Protein AF-A0A3C2AG64-F1 (afdb_monomer_lite)

Sequence (174 aa):
MLFYKDKLNKDINKEIFFILKETKSQTDVPQQKIANLKKLEKKLFGNNIYSNLYLGHLYYRSGKYEDAVNEYKRVMESKSSPLMKQNAVMGLGYSYESLGKYKDAISVFLKILNDKDISNKEDIYVSLGRLYEESGDYKSALEKYQFVIEKFPNIRNIEEIKEKAKSLKSFTTL

Radius of gyration: 19.02 Å; chains: 1; bounding box: 56×30×47 Å

Secondary structure (DSSP, 8-state):
-HHHHHHHHHHHHHHHHHHHHHTTSTT--HHHHHHHHHHHHHHTTS--HHHHHHHHHHHHHTT-HHHHHHHHHHHHTSS--HHHHHHHHHHHHHHHHHTT-HHHHHHHHHHHHT-TT---HHHHHHHHHHHHHHTT-HHHHHHHHHHHHHH-TT-TTHHHHHHHHHHHHHHH--

Structure (mmCIF, N/CA/C/O backbone):
data_AF-A0A3C2AG64-F1
#
_entry.id   AF-A0A3C2AG64-F1
#
loop_
_atom_site.group_PDB
_atom_site.id
_atom_site.type_symbol
_atom_site.label_atom_id
_atom_site.label_alt_id
_atom_site.label_comp_id
_atom_site.label_asym_id
_atom_site.label_entity_id
_atom_site.label_seq_id
_atom_site.pdbx_PDB_ins_code
_atom_site.Cartn_x
_atom_site.Cartn_y
_atom_site.Cartn_z
_atom_site.occupancy
_atom_site.B_iso_or_equiv
_atom_site.auth_seq_id
_atom_site.auth_comp_id
_atom_site.auth_asym_id
_atom_site.auth_atom_id
_atom_site.pdbx_PDB_model_num
ATOM 1 N N . MET A 1 1 ? 31.899 -9.149 -22.107 1.00 51.19 1 MET A N 1
ATOM 2 C CA . MET A 1 1 ? 30.419 -9.021 -22.140 1.00 51.19 1 MET A CA 1
ATOM 3 C C . MET A 1 1 ? 29.835 -8.300 -20.917 1.00 51.19 1 MET A C 1
ATOM 5 O O . MET A 1 1 ? 28.973 -7.456 -21.114 1.00 51.19 1 MET A O 1
ATOM 9 N N . LEU A 1 2 ? 30.305 -8.561 -19.685 1.00 46.94 2 LEU A N 1
ATOM 10 C CA . LEU A 1 2 ? 29.814 -7.908 -18.449 1.00 46.94 2 LEU A CA 1
ATOM 11 C C . LEU A 1 2 ? 29.966 -6.370 -18.433 1.00 46.94 2 LEU A C 1
ATOM 13 O O . LEU A 1 2 ? 28.983 -5.669 -18.227 1.00 46.94 2 LEU A O 1
ATOM 17 N N . PHE A 1 3 ? 31.137 -5.839 -18.802 1.00 42.88 3 PHE A N 1
ATOM 18 C CA . PHE A 1 3 ? 31.392 -4.387 -18.866 1.00 42.88 3 PHE A CA 1
ATOM 19 C C . PHE A 1 3 ? 30.424 -3.597 -19.765 1.00 42.88 3 PHE A C 1
ATOM 21 O O . PHE A 1 3 ? 30.110 -2.441 -19.487 1.00 42.88 3 PHE A O 1
ATOM 28 N N . TYR A 1 4 ? 29.944 -4.215 -20.847 1.00 44.66 4 TYR A N 1
ATOM 29 C CA . TYR A 1 4 ? 29.019 -3.567 -21.777 1.00 44.66 4 TYR A CA 1
ATOM 30 C C . TYR A 1 4 ? 27.611 -3.454 -21.176 1.00 44.66 4 TYR A C 1
ATOM 32 O O . TYR A 1 4 ? 26.956 -2.434 -21.363 1.00 44.66 4 TYR A O 1
ATOM 40 N N . LYS A 1 5 ? 27.173 -4.461 -20.403 1.00 53.78 5 LYS A N 1
ATOM 41 C CA . LYS A 1 5 ? 25.884 -4.447 -19.693 1.00 53.78 5 LYS A CA 1
ATOM 42 C C . LYS A 1 5 ? 25.852 -3.401 -18.580 1.00 53.78 5 LYS A C 1
ATOM 44 O O . LYS A 1 5 ? 24.853 -2.705 -18.454 1.00 53.78 5 LYS A O 1
ATOM 49 N N . ASP A 1 6 ? 26.937 -3.233 -17.828 1.00 57.66 6 ASP A N 1
ATOM 50 C CA . ASP A 1 6 ? 26.969 -2.280 -16.710 1.00 57.66 6 ASP A CA 1
ATOM 51 C C . ASP A 1 6 ? 26.982 -0.819 -17.173 1.00 57.66 6 ASP A C 1
ATOM 53 O O . ASP A 1 6 ? 26.262 0.020 -16.623 1.00 57.66 6 ASP A O 1
ATOM 57 N N . LYS A 1 7 ? 27.742 -0.506 -18.231 1.00 59.34 7 LYS A N 1
ATOM 58 C CA . LYS A 1 7 ? 27.732 0.831 -18.842 1.00 59.34 7 LYS A CA 1
ATOM 59 C C . LYS A 1 7 ? 26.368 1.146 -19.462 1.00 59.34 7 LYS A C 1
ATOM 61 O O . LYS A 1 7 ? 25.818 2.215 -19.206 1.00 59.34 7 LYS A O 1
ATOM 66 N N . LEU A 1 8 ? 25.802 0.183 -20.193 1.00 60.50 8 LEU A N 1
ATOM 67 C CA . LEU A 1 8 ? 24.469 0.282 -20.779 1.00 60.50 8 LEU A CA 1
ATOM 68 C C . LEU A 1 8 ? 23.408 0.525 -19.689 1.00 60.50 8 LEU A C 1
ATOM 70 O O . LEU A 1 8 ? 22.651 1.483 -19.790 1.00 60.50 8 LEU A O 1
ATOM 74 N N . ASN A 1 9 ? 23.425 -0.238 -18.591 1.00 62.69 9 ASN A N 1
ATOM 75 C CA . ASN A 1 9 ? 22.523 -0.046 -17.448 1.00 62.69 9 ASN A CA 1
ATOM 76 C C . ASN A 1 9 ? 22.655 1.343 -16.800 1.00 62.69 9 ASN A C 1
ATOM 78 O O . ASN A 1 9 ? 21.651 1.934 -16.402 1.00 62.69 9 ASN A O 1
ATOM 82 N N . LYS A 1 10 ? 23.872 1.891 -16.697 1.00 66.00 10 LYS A N 1
ATOM 83 C CA . LYS A 1 10 ? 24.105 3.224 -16.119 1.00 66.00 10 LYS A CA 1
ATOM 84 C C . LYS A 1 10 ? 23.544 4.343 -16.995 1.00 66.00 10 LYS A C 1
ATOM 86 O O . LYS A 1 10 ? 22.939 5.272 -16.463 1.00 66.00 10 LYS A O 1
ATOM 91 N N . ASP A 1 11 ? 23.728 4.260 -18.308 1.00 67.06 11 ASP A N 1
ATOM 92 C CA . ASP A 1 11 ? 23.204 5.262 -19.241 1.00 67.06 11 ASP A CA 1
ATOM 93 C C . ASP A 1 11 ? 21.674 5.158 -19.384 1.00 67.06 11 ASP A C 1
ATOM 95 O O . ASP A 1 11 ? 20.992 6.178 -19.431 1.00 67.06 11 ASP A O 1
ATOM 99 N N . ILE A 1 12 ? 21.111 3.951 -19.278 1.00 66.12 12 ILE A N 1
ATOM 100 C CA . ILE A 1 12 ? 19.657 3.724 -19.220 1.00 66.12 12 ILE A CA 1
ATOM 101 C C . ILE A 1 12 ? 19.044 4.307 -17.956 1.00 66.12 12 ILE A C 1
ATOM 103 O O . ILE A 1 12 ? 18.011 4.962 -18.021 1.00 66.12 12 ILE A O 1
ATOM 107 N N . ASN A 1 13 ? 19.663 4.093 -16.793 1.00 67.75 13 ASN A N 1
ATOM 108 C CA . ASN A 1 13 ? 19.148 4.665 -15.552 1.00 67.75 13 ASN A CA 1
ATOM 109 C C . ASN A 1 13 ? 19.142 6.199 -15.612 1.00 67.75 13 ASN A C 1
ATOM 111 O O . ASN A 1 13 ? 18.248 6.814 -15.038 1.00 67.75 13 ASN A O 1
ATOM 115 N N . LYS A 1 14 ? 20.080 6.819 -16.345 1.00 73.25 14 LYS A N 1
ATOM 116 C CA . LYS A 1 14 ? 20.055 8.264 -16.620 1.00 73.25 14 LYS A CA 1
ATOM 117 C C . LYS A 1 14 ? 18.933 8.659 -17.578 1.00 73.25 14 LYS A C 1
ATOM 119 O O . LYS A 1 14 ? 18.301 9.676 -17.336 1.00 73.25 14 LYS A O 1
ATOM 124 N N . GLU A 1 15 ? 18.682 7.888 -18.634 1.00 71.50 15 GLU A N 1
ATOM 125 C CA . GLU A 1 15 ? 17.611 8.161 -19.604 1.00 71.50 15 GLU A CA 1
ATOM 126 C C . GLU A 1 15 ? 16.222 7.986 -18.972 1.00 71.50 15 GLU A C 1
ATOM 128 O O . GLU A 1 15 ? 15.370 8.860 -19.098 1.00 71.50 15 GLU A O 1
ATOM 133 N N . ILE A 1 16 ? 16.029 6.927 -18.179 1.00 71.69 16 ILE A N 1
ATOM 134 C CA . ILE A 1 16 ? 14.852 6.758 -17.323 1.00 71.69 16 ILE A CA 1
ATOM 135 C C . ILE A 1 16 ? 14.753 7.950 -16.380 1.00 71.69 16 ILE A C 1
ATOM 137 O O . ILE A 1 16 ? 13.729 8.613 -16.370 1.00 71.69 16 ILE A O 1
ATOM 141 N N . PHE A 1 17 ? 15.810 8.286 -15.636 1.00 71.50 17 PHE A N 1
ATOM 142 C CA . PHE A 1 17 ? 15.787 9.430 -14.725 1.00 71.50 17 PHE A CA 1
ATOM 143 C C . PHE A 1 17 ? 15.446 10.750 -15.429 1.00 71.50 17 PHE A C 1
ATOM 145 O O . PHE A 1 17 ? 14.721 11.566 -14.865 1.00 71.50 17 PHE A O 1
ATOM 152 N N . PHE A 1 18 ? 15.925 10.955 -16.655 1.00 73.50 18 PHE A N 1
ATOM 153 C CA . PHE A 1 18 ? 15.599 12.118 -17.471 1.00 73.50 18 PHE A CA 1
ATOM 154 C C . PHE A 1 18 ? 14.108 12.151 -17.811 1.00 73.50 18 PHE A C 1
ATOM 156 O O . PHE A 1 18 ? 13.450 13.134 -17.474 1.00 73.50 18 PHE A O 1
ATOM 163 N N . ILE A 1 19 ? 13.559 11.045 -18.330 1.00 68.31 19 ILE A N 1
ATOM 164 C CA . ILE A 1 19 ? 12.118 10.893 -18.576 1.00 68.31 19 ILE A CA 1
ATOM 165 C C . ILE A 1 19 ? 11.353 11.180 -17.276 1.00 68.31 19 ILE A C 1
ATOM 167 O O . ILE A 1 19 ? 10.521 12.078 -17.235 1.00 68.31 19 ILE A O 1
ATOM 171 N N . LEU A 1 20 ? 11.699 10.518 -16.167 1.00 68.38 20 LEU A N 1
ATOM 172 C CA . LEU A 1 20 ? 11.078 10.721 -14.852 1.00 68.38 20 LEU A CA 1
ATOM 173 C C . LEU A 1 20 ? 11.127 12.185 -14.383 1.00 68.38 20 LEU A C 1
ATOM 175 O O . LEU A 1 20 ? 10.170 12.663 -13.771 1.00 68.38 20 LEU A O 1
ATOM 179 N N . LYS A 1 21 ? 12.215 12.910 -14.652 1.00 68.50 21 LYS A N 1
ATOM 180 C CA . LYS A 1 21 ? 12.394 14.303 -14.227 1.00 68.50 21 LYS A CA 1
ATOM 181 C C . LYS A 1 21 ? 11.575 15.276 -15.074 1.00 68.50 21 LYS A C 1
ATOM 183 O O . LYS A 1 21 ? 10.931 16.150 -14.495 1.00 68.50 21 LYS A O 1
ATOM 188 N N . GLU A 1 22 ? 11.553 15.113 -16.396 1.00 60.81 22 GLU A N 1
ATOM 189 C CA . GLU A 1 22 ? 10.702 15.912 -17.295 1.00 60.81 22 GLU A CA 1
ATOM 190 C C . GLU A 1 22 ? 9.216 15.767 -16.927 1.00 60.81 22 GLU A C 1
ATOM 192 O O . GLU A 1 22 ? 8.445 16.726 -16.949 1.00 60.81 22 GLU A O 1
ATOM 197 N N . THR A 1 23 ? 8.826 14.584 -16.446 1.00 50.75 23 THR A N 1
ATOM 198 C CA . THR A 1 23 ? 7.421 14.255 -16.186 1.00 50.75 23 THR A CA 1
ATOM 199 C C . THR A 1 23 ? 6.776 14.894 -14.950 1.00 50.75 23 THR A C 1
ATOM 201 O O . THR A 1 23 ? 5.560 14.745 -14.791 1.00 50.75 23 THR A O 1
ATOM 204 N N . LYS A 1 24 ? 7.534 15.588 -14.083 1.00 51.34 24 LYS A N 1
ATOM 205 C CA . LYS A 1 24 ? 6.969 16.388 -12.973 1.00 51.34 24 LYS A CA 1
ATOM 206 C C . LYS A 1 24 ? 6.281 17.673 -13.460 1.00 51.34 24 LYS A C 1
ATOM 208 O O . LYS A 1 24 ? 5.605 18.322 -12.665 1.00 51.34 24 LYS A O 1
ATOM 213 N N . SER A 1 25 ? 6.413 18.019 -14.744 1.00 52.19 25 SER A N 1
ATOM 214 C CA . SER A 1 25 ? 5.596 19.046 -15.391 1.00 52.19 25 SER A CA 1
ATOM 215 C C . SER A 1 25 ? 4.131 18.594 -15.501 1.00 52.19 25 SER A C 1
ATOM 217 O O . SER A 1 25 ? 3.837 17.504 -16.001 1.00 52.19 25 SER A O 1
ATOM 219 N N . GLN A 1 26 ? 3.199 19.438 -15.048 1.00 49.50 26 GLN A N 1
ATOM 220 C CA . GLN A 1 26 ? 1.746 19.199 -15.059 1.00 49.50 26 GLN A CA 1
ATOM 221 C C . GLN A 1 26 ? 1.126 19.089 -16.466 1.00 49.50 26 GLN A C 1
ATOM 223 O O . GLN A 1 26 ? -0.019 18.661 -16.581 1.00 49.50 26 GLN A O 1
ATOM 228 N N . THR A 1 27 ? 1.854 19.434 -17.530 1.00 53.81 27 THR A N 1
ATOM 229 C CA . THR A 1 27 ? 1.314 19.559 -18.898 1.00 53.81 27 THR A CA 1
ATOM 230 C C . THR A 1 27 ? 1.397 18.289 -19.746 1.00 53.81 27 THR A C 1
ATOM 232 O O . THR A 1 27 ? 1.034 18.302 -20.918 1.00 53.81 27 THR A O 1
ATOM 235 N N . ASP A 1 28 ? 1.890 17.191 -19.184 1.00 57.62 28 ASP A N 1
ATOM 236 C CA . ASP A 1 28 ? 2.536 16.168 -19.994 1.00 57.62 28 ASP A CA 1
ATOM 237 C C . ASP A 1 28 ? 1.760 14.830 -19.956 1.00 57.62 28 ASP A C 1
ATOM 239 O O . ASP A 1 28 ? 1.575 14.215 -18.894 1.00 57.62 28 ASP A O 1
ATOM 243 N N . VAL A 1 29 ? 1.255 14.434 -21.133 1.00 70.50 29 VAL A N 1
ATOM 244 C CA . VAL A 1 29 ? 0.181 13.453 -21.382 1.00 70.50 29 VAL A CA 1
ATOM 245 C C . VAL A 1 29 ? 0.611 12.037 -20.949 1.00 70.50 29 VAL A C 1
ATOM 247 O O . VAL A 1 29 ? 1.547 11.483 -21.536 1.00 70.50 29 VAL A O 1
ATOM 250 N N . PRO A 1 30 ? -0.047 11.402 -19.951 1.00 74.44 30 PRO A N 1
ATOM 251 C CA . PRO A 1 30 ? 0.344 10.086 -19.423 1.00 74.44 30 PRO A CA 1
ATOM 252 C C . PRO A 1 30 ? 0.568 9.011 -20.497 1.00 74.44 30 PRO A C 1
ATOM 254 O O . PRO A 1 30 ? 1.487 8.202 -20.386 1.00 74.44 30 PRO A O 1
ATOM 257 N N . GLN A 1 31 ? -0.220 9.034 -21.573 1.00 77.19 31 GLN A N 1
ATOM 258 C CA . GLN A 1 31 ? -0.131 8.080 -22.677 1.00 77.19 31 GLN A CA 1
ATOM 259 C C . GLN A 1 31 ? 1.191 8.187 -23.456 1.00 77.19 31 GLN A C 1
ATOM 261 O O . GLN A 1 31 ? 1.783 7.160 -23.793 1.00 77.19 31 GLN A O 1
ATOM 266 N N . GLN A 1 32 ? 1.684 9.403 -23.711 1.00 78.25 32 GLN A N 1
ATOM 267 C CA . GLN A 1 32 ? 2.945 9.613 -24.429 1.00 78.25 32 GLN A CA 1
ATOM 268 C C . GLN A 1 32 ? 4.138 9.138 -23.590 1.00 78.25 32 GLN A C 1
ATOM 270 O O . GLN A 1 32 ? 5.042 8.473 -24.099 1.00 78.25 32 GLN A O 1
ATOM 275 N N . LYS A 1 33 ? 4.087 9.385 -22.277 1.00 77.06 33 LYS A N 1
ATOM 276 C CA . LYS A 1 33 ? 5.095 8.917 -21.314 1.00 77.06 33 LYS A CA 1
ATOM 277 C C . LYS A 1 33 ? 5.171 7.392 -21.266 1.00 77.06 33 LYS A C 1
ATOM 279 O O . LYS A 1 33 ? 6.2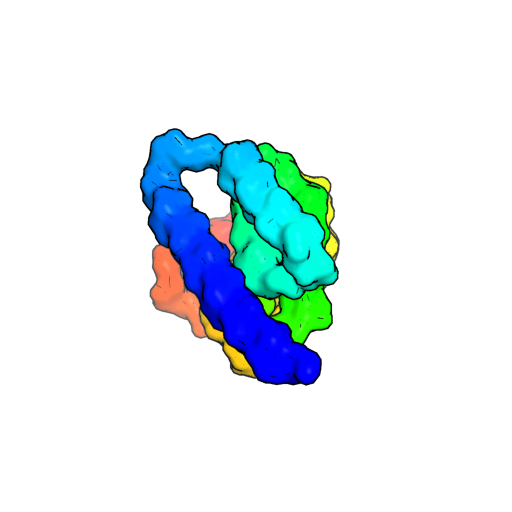59 6.825 -21.366 1.00 77.06 33 LYS A O 1
ATOM 284 N N . ILE A 1 34 ? 4.016 6.729 -21.183 1.00 82.12 34 ILE A N 1
ATOM 285 C CA . ILE A 1 34 ? 3.922 5.263 -21.232 1.00 82.12 34 ILE A CA 1
ATOM 286 C C . ILE A 1 34 ? 4.532 4.726 -22.537 1.00 82.12 34 ILE A C 1
ATOM 288 O O . ILE A 1 3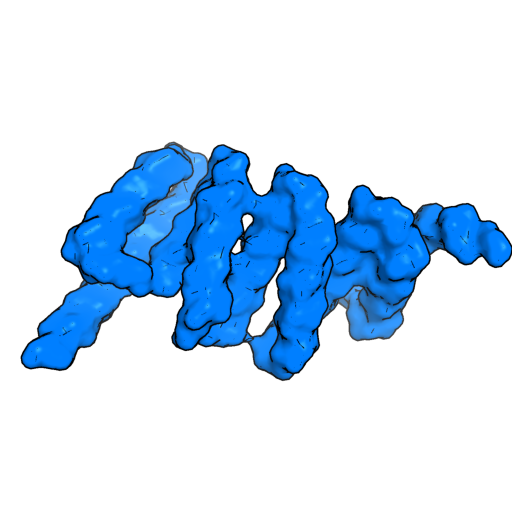4 ? 5.302 3.766 -22.507 1.00 82.12 34 ILE A O 1
ATOM 292 N N . ALA A 1 35 ? 4.220 5.345 -23.682 1.00 83.56 35 ALA A N 1
ATOM 293 C CA . ALA A 1 35 ? 4.726 4.908 -24.984 1.00 83.56 35 ALA A CA 1
ATOM 294 C C . ALA A 1 35 ? 6.259 5.008 -25.084 1.00 83.56 35 ALA A C 1
ATOM 296 O O . ALA A 1 35 ? 6.906 4.066 -25.552 1.00 83.56 35 ALA A O 1
ATOM 297 N N . ASN A 1 36 ? 6.844 6.108 -24.601 1.00 80.62 36 ASN A N 1
ATOM 298 C CA . ASN A 1 36 ? 8.293 6.313 -24.603 1.00 80.62 36 ASN A CA 1
ATOM 299 C C . ASN A 1 36 ? 9.018 5.270 -23.741 1.00 80.62 36 ASN A C 1
ATOM 301 O O . ASN A 1 36 ? 9.987 4.662 -24.199 1.00 80.62 36 ASN A O 1
ATOM 305 N N . LEU A 1 37 ? 8.510 5.000 -22.536 1.00 78.38 37 LEU A N 1
ATOM 306 C CA . LEU A 1 37 ? 9.087 3.999 -21.634 1.00 78.38 37 LEU A CA 1
ATOM 307 C C . LEU A 1 37 ? 8.981 2.580 -22.195 1.00 78.38 37 LEU A C 1
ATOM 309 O O . LEU A 1 37 ? 9.979 1.864 -22.225 1.00 78.38 37 LEU A O 1
ATOM 313 N N . LYS A 1 38 ? 7.825 2.197 -22.750 1.00 82.19 38 LYS A N 1
ATOM 314 C CA . LYS A 1 38 ? 7.658 0.891 -23.412 1.00 82.19 38 LYS A CA 1
ATOM 315 C C . LYS A 1 38 ? 8.604 0.712 -24.601 1.00 82.19 38 LYS A C 1
ATOM 317 O O . LYS A 1 38 ? 9.164 -0.368 -24.801 1.00 82.19 38 LYS A O 1
ATOM 322 N N . LYS A 1 39 ? 8.801 1.764 -25.407 1.00 81.50 39 LYS A N 1
ATOM 323 C CA . LYS A 1 39 ? 9.749 1.744 -26.533 1.00 81.50 39 LYS A CA 1
ATOM 324 C C . LYS A 1 39 ? 11.182 1.541 -26.039 1.00 81.50 39 LYS A C 1
ATOM 326 O O . LYS A 1 39 ? 11.921 0.761 -26.644 1.00 81.50 39 LYS A O 1
ATOM 331 N N . LEU A 1 40 ? 11.551 2.210 -24.947 1.00 75.50 40 LEU A N 1
ATOM 332 C CA . LEU A 1 40 ? 12.853 2.052 -24.312 1.00 75.50 40 LEU A CA 1
ATOM 333 C C . LEU A 1 40 ? 13.032 0.618 -23.793 1.00 75.50 40 LEU A C 1
ATOM 335 O O . LEU A 1 40 ? 13.986 -0.041 -24.181 1.00 75.50 40 LEU A O 1
ATOM 339 N N . GLU A 1 41 ? 12.086 0.067 -23.033 1.00 76.00 41 GLU A N 1
ATOM 340 C CA . GLU A 1 41 ? 12.167 -1.311 -22.517 1.00 76.00 41 GLU A CA 1
ATOM 341 C C . GLU A 1 41 ? 12.303 -2.372 -23.615 1.00 76.00 41 GLU A C 1
ATOM 343 O O . GLU A 1 41 ? 13.111 -3.297 -23.488 1.00 76.00 41 GLU A O 1
ATOM 348 N N . LYS A 1 42 ? 11.567 -2.217 -24.725 1.00 76.12 42 LYS A N 1
ATOM 349 C CA . LYS A 1 42 ? 11.657 -3.117 -25.885 1.00 76.12 42 LYS A CA 1
ATOM 350 C C . LYS A 1 42 ? 13.052 -3.104 -26.516 1.00 76.12 42 LYS A C 1
ATOM 352 O O . LYS A 1 42 ? 13.548 -4.156 -26.910 1.00 76.12 42 LYS A O 1
ATOM 357 N N . LYS A 1 43 ? 13.698 -1.935 -26.596 1.00 70.06 43 LYS A N 1
ATOM 358 C CA . LYS A 1 43 ? 15.079 -1.793 -27.097 1.00 70.06 43 LYS A CA 1
ATOM 359 C C . LYS A 1 43 ? 16.100 -2.495 -26.190 1.00 70.06 43 LYS A C 1
ATOM 361 O O . LYS A 1 43 ? 17.192 -2.823 -26.641 1.00 70.06 43 LYS A O 1
ATOM 366 N N . LEU A 1 44 ? 15.750 -2.718 -24.926 1.00 62.12 44 LEU A N 1
ATOM 367 C CA . LEU A 1 44 ? 16.669 -3.136 -23.869 1.00 62.12 44 LEU A CA 1
ATOM 368 C C . LEU A 1 44 ? 16.560 -4.612 -23.473 1.00 62.12 44 LEU A C 1
ATOM 370 O O . LEU A 1 44 ? 17.229 -5.028 -22.534 1.00 62.12 44 LEU A O 1
ATOM 374 N N . PHE A 1 45 ? 15.749 -5.407 -24.175 1.00 58.34 45 PHE A N 1
ATOM 375 C CA . PHE A 1 45 ? 15.465 -6.803 -23.814 1.00 58.34 45 PHE A CA 1
ATOM 376 C C . PHE A 1 45 ? 14.862 -6.975 -22.399 1.00 58.34 45 PHE A C 1
ATOM 378 O O . PHE A 1 45 ? 14.992 -8.037 -21.796 1.00 58.34 45 PHE A O 1
ATOM 385 N N . GLY A 1 46 ? 14.127 -5.960 -21.921 1.00 62.97 46 GLY A N 1
ATOM 386 C CA . GLY A 1 46 ? 13.123 -6.085 -20.858 1.00 62.97 46 GLY A CA 1
ATOM 387 C C . GLY A 1 46 ? 13.576 -5.906 -19.398 1.00 62.97 46 GLY A C 1
ATOM 388 O O . GLY A 1 46 ? 14.674 -6.281 -19.000 1.00 62.97 46 GLY A O 1
ATOM 389 N N . ASN A 1 47 ? 12.629 -5.385 -18.602 1.00 63.91 47 ASN A N 1
ATOM 390 C CA . ASN A 1 47 ? 12.579 -5.265 -17.136 1.00 63.91 47 ASN A CA 1
ATOM 391 C C . ASN A 1 47 ? 13.646 -4.374 -16.467 1.00 63.91 47 ASN A C 1
ATOM 393 O O . ASN A 1 47 ? 14.581 -4.863 -15.831 1.00 63.91 47 ASN A O 1
ATOM 397 N N . ASN A 1 48 ? 13.431 -3.053 -16.486 1.00 80.69 48 ASN A N 1
ATOM 398 C CA . ASN A 1 48 ? 14.095 -2.140 -15.551 1.00 80.69 48 ASN A CA 1
ATOM 399 C C . ASN A 1 48 ? 13.156 -1.835 -14.371 1.00 80.69 48 ASN A C 1
ATOM 401 O O . ASN A 1 48 ? 12.056 -1.330 -14.561 1.00 80.69 48 ASN A O 1
ATOM 405 N N . ILE A 1 49 ? 13.601 -2.103 -13.142 1.00 83.62 49 ILE A N 1
ATOM 406 C CA . ILE A 1 49 ? 12.776 -1.977 -11.926 1.00 83.62 49 ILE A CA 1
ATOM 407 C C . ILE A 1 49 ? 12.270 -0.537 -11.718 1.00 83.62 49 ILE A C 1
ATOM 409 O O . ILE A 1 49 ? 11.134 -0.342 -11.287 1.00 83.62 49 ILE A O 1
ATOM 413 N N . TYR A 1 50 ? 13.079 0.476 -12.047 1.00 83.06 50 TYR A N 1
ATOM 414 C CA . TYR A 1 50 ? 12.670 1.881 -11.950 1.00 83.06 50 TYR A CA 1
ATOM 415 C C . TYR A 1 50 ? 11.599 2.229 -12.985 1.00 83.06 50 TYR A C 1
ATOM 417 O O . TYR A 1 50 ? 10.652 2.947 -12.664 1.00 83.06 50 TYR A O 1
ATOM 425 N N . SER A 1 51 ? 11.728 1.686 -14.201 1.00 84.38 51 SER A N 1
ATOM 426 C CA . SER A 1 51 ? 10.718 1.831 -15.252 1.00 84.38 51 SER A CA 1
ATOM 427 C C . SER A 1 51 ? 9.405 1.171 -14.840 1.00 84.38 51 SER A C 1
ATOM 429 O O . SER A 1 51 ? 8.379 1.840 -14.856 1.00 84.38 51 SER A O 1
ATOM 431 N N . ASN A 1 52 ? 9.445 -0.073 -14.348 1.00 89.81 52 ASN A N 1
ATOM 432 C CA . ASN A 1 52 ? 8.258 -0.792 -13.874 1.00 89.81 52 ASN A CA 1
ATOM 433 C C . ASN A 1 52 ? 7.516 0.003 -12.786 1.00 89.81 52 ASN A C 1
ATOM 435 O O . ASN A 1 52 ? 6.320 0.253 -12.901 1.00 89.81 52 ASN A O 1
ATOM 439 N N . LEU A 1 53 ? 8.220 0.469 -11.744 1.00 89.12 53 LEU A N 1
ATOM 440 C CA . LEU A 1 53 ? 7.585 1.236 -10.664 1.00 89.12 53 LEU A CA 1
ATOM 441 C C . LEU A 1 53 ? 6.880 2.489 -11.201 1.00 89.12 53 LEU A C 1
ATOM 443 O O . LEU A 1 53 ? 5.772 2.824 -10.784 1.00 89.12 53 LEU A O 1
ATOM 447 N N . TYR A 1 54 ? 7.513 3.181 -12.142 1.00 88.00 54 TYR A N 1
ATOM 448 C CA . TYR A 1 54 ? 6.958 4.401 -12.699 1.00 88.00 54 TYR A CA 1
ATOM 449 C C . TYR A 1 54 ? 5.836 4.164 -13.717 1.00 88.00 54 TYR A C 1
ATOM 451 O O . TYR A 1 54 ? 4.835 4.880 -13.691 1.00 88.00 54 TYR A O 1
ATOM 459 N N . LEU A 1 55 ? 5.952 3.144 -14.569 1.00 89.56 55 LEU A N 1
ATOM 460 C CA . LEU A 1 55 ? 4.864 2.687 -15.429 1.00 89.56 55 LEU A CA 1
ATOM 461 C C . LEU A 1 55 ? 3.646 2.303 -14.589 1.00 89.56 55 LEU A C 1
ATOM 463 O O . LEU A 1 55 ? 2.544 2.728 -14.920 1.00 89.56 55 LEU A O 1
ATOM 467 N N . GLY A 1 56 ? 3.847 1.613 -13.462 1.00 92.50 56 GLY A N 1
ATOM 468 C CA . GLY A 1 56 ? 2.797 1.334 -12.483 1.00 92.50 56 GLY A CA 1
ATOM 469 C C . GLY A 1 56 ? 2.061 2.602 -12.040 1.00 92.50 56 GLY A C 1
ATOM 470 O O . GLY A 1 56 ? 0.833 2.672 -12.134 1.00 92.50 56 GLY A O 1
ATOM 471 N N . HIS A 1 57 ? 2.797 3.648 -11.646 1.00 89.81 57 HIS A N 1
ATOM 472 C CA . HIS A 1 57 ? 2.195 4.934 -11.269 1.00 89.81 57 HIS A CA 1
ATOM 473 C C . HIS A 1 57 ? 1.442 5.594 -12.433 1.00 89.81 57 HIS A C 1
ATOM 475 O O . HIS A 1 57 ? 0.354 6.137 -12.235 1.00 89.81 57 HIS A O 1
ATOM 481 N N . LEU A 1 58 ? 1.994 5.562 -13.650 1.00 88.75 58 LEU A N 1
ATOM 482 C CA . LEU A 1 58 ? 1.348 6.152 -14.824 1.00 88.75 58 LEU A CA 1
ATOM 483 C C . LEU A 1 58 ? 0.071 5.416 -15.221 1.00 88.75 58 LEU A C 1
ATOM 485 O O . LEU A 1 58 ? -0.930 6.067 -15.529 1.00 88.75 58 LEU A O 1
ATOM 489 N N . TYR A 1 59 ? 0.086 4.086 -15.199 1.00 92.19 59 TYR A N 1
ATOM 490 C CA . TYR A 1 59 ? -1.094 3.276 -15.465 1.00 92.19 59 TYR A CA 1
ATOM 491 C C . TYR A 1 59 ? -2.180 3.524 -14.430 1.00 92.19 59 TYR A C 1
ATOM 493 O O . TYR A 1 59 ? -3.313 3.803 -14.816 1.00 92.19 59 TYR A O 1
ATOM 501 N N . TYR A 1 60 ? -1.819 3.545 -13.144 1.00 92.44 60 TYR A N 1
ATOM 502 C CA . TYR A 1 60 ? -2.747 3.863 -12.062 1.00 92.44 60 TYR A CA 1
ATOM 503 C C . TYR A 1 60 ? -3.407 5.233 -12.270 1.00 92.44 60 TYR A C 1
ATOM 505 O O . TYR A 1 60 ? -4.630 5.346 -12.280 1.00 92.44 60 TYR A O 1
ATOM 513 N N . ARG A 1 61 ? -2.609 6.277 -12.541 1.00 89.25 61 ARG A N 1
ATOM 514 C CA . ARG A 1 61 ? -3.126 7.630 -12.823 1.00 89.25 61 ARG A CA 1
ATOM 515 C C . ARG A 1 61 ? -3.970 7.716 -14.095 1.00 89.25 61 ARG A C 1
ATOM 517 O O . ARG A 1 61 ? -4.746 8.654 -14.234 1.00 89.25 61 ARG A O 1
ATOM 524 N N . SER A 1 62 ? -3.798 6.775 -15.018 1.00 88.50 62 SER A N 1
ATOM 525 C CA . SER A 1 62 ? -4.567 6.687 -16.262 1.00 88.50 62 SER A CA 1
ATOM 526 C C . SER A 1 62 ? -5.804 5.790 -16.136 1.00 88.50 62 SER A C 1
ATOM 528 O O . SER A 1 62 ? -6.425 5.495 -17.154 1.00 88.50 62 SER A O 1
ATOM 530 N N . GLY A 1 63 ? -6.128 5.302 -14.931 1.00 90.56 63 GLY A N 1
ATOM 531 C CA . GLY A 1 63 ? -7.245 4.382 -14.687 1.00 90.56 63 GLY A CA 1
ATOM 532 C C . GLY A 1 63 ? -7.024 2.957 -15.210 1.00 90.56 63 GLY A C 1
ATOM 533 O O . GLY A 1 63 ? -7.945 2.150 -15.211 1.00 90.56 63 GLY A O 1
ATOM 534 N N . LYS A 1 64 ? -5.813 2.627 -15.673 1.00 95.50 64 LYS A N 1
ATOM 535 C CA . LYS A 1 64 ? -5.455 1.303 -16.202 1.00 95.50 64 LYS A CA 1
ATOM 536 C C . LYS A 1 64 ? -4.930 0.421 -15.076 1.00 95.50 64 LYS A C 1
ATOM 538 O O . LYS A 1 64 ? -3.736 0.135 -14.995 1.00 95.50 64 LYS A O 1
ATOM 543 N N . TYR A 1 65 ? -5.804 0.058 -14.149 1.00 97.00 65 TYR A N 1
ATOM 544 C CA . TYR A 1 65 ? -5.385 -0.555 -12.892 1.00 97.00 65 TYR A CA 1
ATOM 545 C C . TYR A 1 65 ? -4.794 -1.961 -13.069 1.00 97.00 65 TYR A C 1
ATOM 547 O O . TYR A 1 65 ? -3.846 -2.301 -12.368 1.00 97.00 65 TYR A O 1
ATOM 555 N N . GLU A 1 66 ? -5.257 -2.763 -14.031 1.00 98.12 66 GLU A N 1
ATOM 556 C CA . GLU A 1 66 ? -4.667 -4.076 -14.329 1.00 98.12 66 GLU A CA 1
ATOM 557 C C . GLU A 1 66 ? -3.232 -3.963 -14.848 1.00 98.12 66 GLU A C 1
ATOM 559 O O . GLU A 1 66 ? -2.354 -4.717 -14.420 1.00 98.12 66 GLU A O 1
ATOM 564 N N . ASP A 1 67 ? -2.975 -2.999 -15.736 1.00 95.69 67 ASP A N 1
ATOM 565 C CA . ASP A 1 67 ? -1.622 -2.712 -16.210 1.00 95.69 67 ASP A CA 1
ATOM 566 C C . ASP A 1 67 ? -0.740 -2.264 -15.034 1.00 95.69 67 ASP A C 1
ATOM 568 O O . ASP A 1 67 ? 0.378 -2.752 -14.874 1.00 95.69 67 ASP A O 1
ATOM 572 N N . ALA A 1 68 ? -1.268 -1.409 -14.150 1.00 97.00 68 ALA A N 1
ATOM 573 C CA . ALA A 1 68 ? -0.556 -0.964 -12.956 1.00 97.00 68 ALA A CA 1
ATOM 574 C C . ALA A 1 68 ? -0.184 -2.134 -12.029 1.00 97.00 68 ALA A C 1
ATOM 576 O O . ALA A 1 68 ? 0.968 -2.248 -11.606 1.00 97.00 68 ALA A O 1
ATOM 577 N N . VAL A 1 69 ? -1.132 -3.042 -11.764 1.00 98.12 69 VAL A N 1
ATOM 578 C CA . VAL A 1 69 ? -0.917 -4.268 -10.977 1.00 98.12 69 VAL A CA 1
ATOM 579 C C . VAL A 1 69 ? 0.247 -5.081 -11.539 1.00 98.12 69 VAL A C 1
ATOM 581 O O . VAL A 1 69 ? 1.115 -5.514 -10.777 1.00 98.12 69 VAL A O 1
ATOM 584 N N . ASN A 1 70 ? 0.283 -5.285 -12.858 1.00 96.00 70 ASN A N 1
ATOM 585 C CA . ASN A 1 70 ? 1.334 -6.071 -13.500 1.00 96.00 70 ASN A CA 1
ATOM 586 C C . ASN A 1 70 ? 2.718 -5.450 -13.285 1.00 96.00 70 ASN A C 1
ATOM 588 O O . ASN A 1 70 ? 3.661 -6.162 -12.936 1.00 96.00 70 ASN A O 1
ATOM 592 N N . GLU A 1 71 ? 2.842 -4.132 -13.433 1.00 94.56 71 GLU A N 1
ATOM 593 C CA . GLU A 1 71 ? 4.126 -3.454 -13.258 1.00 94.56 71 GLU A CA 1
ATOM 594 C C . GLU A 1 71 ? 4.596 -3.434 -11.799 1.00 94.56 71 GLU A C 1
ATOM 596 O O . GLU A 1 71 ? 5.764 -3.717 -11.516 1.00 94.56 71 GLU A O 1
ATOM 601 N N . TYR A 1 72 ? 3.697 -3.197 -10.838 1.00 96.44 72 TYR A N 1
ATOM 602 C CA . TYR A 1 72 ? 4.065 -3.258 -9.422 1.00 96.44 72 TYR A CA 1
ATOM 603 C C . TYR A 1 72 ? 4.459 -4.672 -8.978 1.00 96.44 72 TYR A C 1
ATOM 605 O O . TYR A 1 72 ? 5.410 -4.822 -8.206 1.00 96.44 72 TYR A O 1
ATOM 613 N N . LYS A 1 73 ? 3.804 -5.724 -9.493 1.00 95.19 73 LYS A N 1
ATOM 614 C CA . LYS A 1 73 ? 4.207 -7.117 -9.224 1.00 95.19 73 LYS A CA 1
ATOM 615 C C . LYS A 1 73 ? 5.636 -7.399 -9.676 1.00 95.19 73 LYS A C 1
ATOM 617 O O . LYS A 1 73 ? 6.405 -7.962 -8.901 1.00 95.19 73 LYS A O 1
ATOM 622 N N . ARG A 1 74 ? 6.037 -6.916 -10.859 1.00 93.19 74 ARG A N 1
ATOM 623 C CA . ARG A 1 74 ? 7.428 -7.041 -11.334 1.00 93.19 74 ARG A CA 1
ATOM 624 C C . ARG A 1 74 ? 8.422 -6.396 -10.367 1.00 93.19 74 ARG A C 1
ATOM 626 O O . ARG A 1 74 ? 9.506 -6.934 -10.157 1.00 93.19 74 ARG A O 1
ATOM 633 N N . VAL A 1 75 ? 8.075 -5.257 -9.758 1.00 92.38 75 VAL A N 1
ATOM 634 C CA . VAL A 1 75 ? 8.924 -4.619 -8.733 1.00 92.38 75 VAL A CA 1
ATOM 635 C C . VAL A 1 75 ? 9.013 -5.489 -7.477 1.00 92.38 75 VAL A C 1
ATOM 637 O O . VAL A 1 75 ? 10.111 -5.659 -6.940 1.00 92.38 75 VAL A O 1
ATOM 640 N N . MET A 1 76 ? 7.894 -6.074 -7.044 1.00 90.38 76 MET A N 1
ATOM 641 C CA . MET A 1 76 ? 7.814 -6.934 -5.857 1.00 90.38 76 MET A CA 1
ATOM 642 C C . MET A 1 76 ? 8.554 -8.267 -5.998 1.00 90.38 76 MET A C 1
ATOM 644 O O . MET A 1 76 ? 9.103 -8.766 -5.017 1.00 90.38 76 MET A O 1
ATOM 648 N N . GLU A 1 77 ? 8.601 -8.824 -7.205 1.00 90.00 77 GLU A N 1
ATOM 649 C CA . GLU A 1 77 ? 9.308 -10.072 -7.528 1.00 90.00 77 GLU A CA 1
ATOM 650 C C . GLU A 1 77 ? 10.814 -9.860 -7.767 1.00 90.00 77 GLU A C 1
ATOM 652 O O . GLU A 1 77 ? 11.585 -10.816 -7.854 1.00 90.00 77 GLU A O 1
ATOM 657 N N . SER A 1 78 ? 11.259 -8.604 -7.851 1.00 87.31 78 SER A N 1
ATOM 658 C CA . SER A 1 78 ? 12.655 -8.248 -8.108 1.00 87.31 78 SER A CA 1
ATOM 659 C C . SER A 1 78 ? 13.494 -8.071 -6.832 1.00 87.31 78 SER A C 1
ATOM 661 O O . SER A 1 78 ? 12.988 -7.887 -5.721 1.00 87.31 78 SER A O 1
ATOM 663 N N . LYS A 1 79 ? 14.825 -8.053 -6.997 1.00 85.25 79 LYS A N 1
ATOM 664 C CA . LYS A 1 79 ? 15.787 -7.664 -5.948 1.00 85.25 79 LYS A CA 1
ATOM 665 C C . LYS A 1 79 ? 15.860 -6.134 -5.805 1.00 85.25 79 LYS A C 1
ATOM 667 O O . LYS A 1 79 ? 16.917 -5.537 -5.983 1.00 85.25 79 LYS A O 1
ATOM 672 N N . SER A 1 80 ? 14.717 -5.503 -5.550 1.00 84.88 80 SER A N 1
ATOM 673 C CA . SER A 1 80 ? 14.5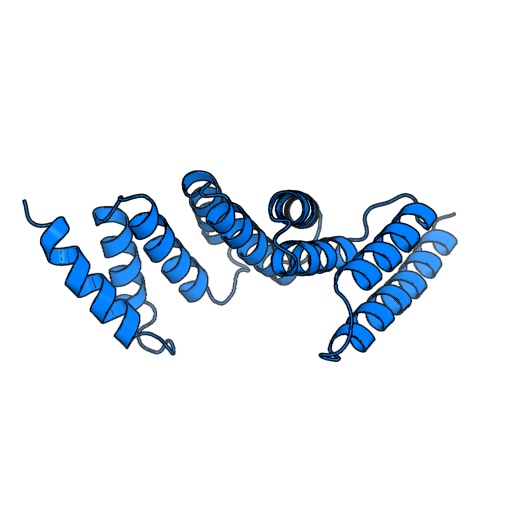74 -4.060 -5.333 1.00 84.88 80 SER A CA 1
ATOM 674 C C . SER A 1 80 ? 14.791 -3.676 -3.863 1.00 84.88 80 SER A C 1
ATOM 676 O O . SER A 1 80 ? 14.725 -4.527 -2.971 1.00 84.88 80 SER A O 1
ATOM 678 N N . SER A 1 81 ? 15.074 -2.394 -3.607 1.00 88.06 81 SER A N 1
ATOM 679 C CA . SER A 1 81 ? 15.253 -1.883 -2.243 1.00 88.06 81 SER A CA 1
ATOM 680 C C . SER A 1 81 ? 13.939 -1.927 -1.446 1.00 88.06 81 SER A C 1
ATOM 682 O O . SER A 1 81 ? 12.866 -1.849 -2.053 1.00 88.06 81 SER A O 1
ATOM 684 N N . PRO A 1 82 ? 13.992 -1.986 -0.100 1.00 87.12 82 PRO A N 1
ATOM 685 C CA . PRO A 1 82 ? 12.792 -1.952 0.742 1.00 87.12 82 PRO A CA 1
ATOM 686 C C . PRO A 1 82 ? 11.867 -0.773 0.418 1.00 87.12 82 PRO A C 1
ATOM 688 O O . PRO A 1 82 ? 10.669 -0.960 0.234 1.00 87.12 82 PRO A O 1
ATOM 691 N N . LEU A 1 83 ? 12.433 0.419 0.199 1.00 86.81 83 LEU A N 1
ATOM 692 C CA . LEU A 1 83 ? 11.673 1.609 -0.189 1.00 86.81 83 LEU A CA 1
ATOM 693 C C . LEU A 1 83 ? 10.948 1.445 -1.538 1.00 86.81 83 LEU A C 1
ATOM 695 O O . LEU A 1 83 ? 9.808 1.882 -1.693 1.00 86.81 83 LEU A O 1
ATOM 699 N N . MET A 1 84 ? 11.583 0.823 -2.538 1.00 88.56 84 MET A N 1
ATOM 700 C CA . MET A 1 84 ? 10.922 0.563 -3.825 1.00 88.56 84 MET A CA 1
ATOM 701 C C . MET A 1 84 ? 9.807 -0.472 -3.685 1.00 88.56 84 MET A C 1
ATOM 703 O O . MET A 1 84 ? 8.743 -0.286 -4.271 1.00 88.56 84 MET A O 1
ATOM 707 N N . LYS A 1 85 ? 10.026 -1.527 -2.892 1.00 89.94 85 LYS A N 1
ATOM 708 C CA . LYS A 1 85 ? 8.993 -2.527 -2.592 1.00 89.94 85 LYS A CA 1
ATOM 709 C C . LYS A 1 85 ? 7.815 -1.905 -1.862 1.00 89.94 85 LYS A C 1
ATOM 711 O O . LYS A 1 85 ? 6.679 -2.166 -2.230 1.00 89.94 85 LYS A O 1
ATOM 716 N N . GLN A 1 86 ? 8.070 -1.036 -0.891 1.00 91.31 86 GLN A N 1
ATOM 717 C CA . GLN A 1 86 ? 7.022 -0.322 -0.175 1.00 91.31 86 GLN A CA 1
ATOM 718 C C . GLN A 1 86 ? 6.180 0.542 -1.120 1.00 91.31 86 GLN A C 1
ATOM 720 O O . GLN A 1 86 ? 4.958 0.419 -1.122 1.00 91.31 86 GLN 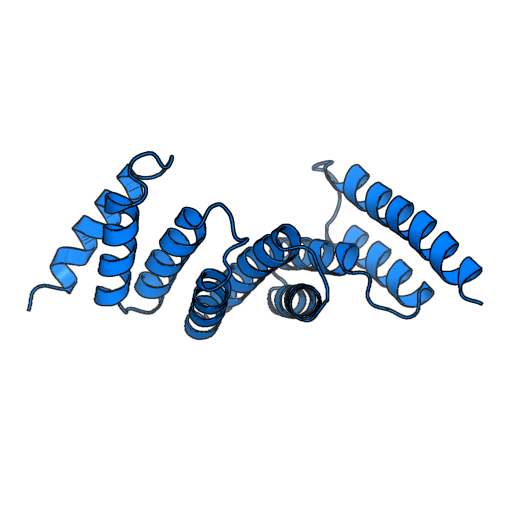A O 1
ATOM 725 N N . ASN A 1 87 ? 6.814 1.348 -1.978 1.00 91.81 87 ASN A N 1
ATOM 726 C CA . ASN A 1 87 ? 6.094 2.140 -2.982 1.00 91.81 87 ASN A CA 1
ATOM 727 C C . ASN A 1 87 ? 5.275 1.253 -3.932 1.00 91.81 87 ASN A C 1
ATOM 729 O O . ASN A 1 87 ? 4.114 1.550 -4.210 1.00 91.81 87 ASN A O 1
ATOM 733 N N . ALA A 1 88 ? 5.855 0.141 -4.393 1.00 94.31 88 ALA A N 1
ATOM 734 C CA . ALA A 1 88 ? 5.150 -0.813 -5.239 1.00 94.31 88 ALA A CA 1
ATOM 735 C C . ALA A 1 88 ? 3.968 -1.472 -4.517 1.00 94.31 88 ALA A C 1
ATOM 737 O O . ALA A 1 88 ? 2.928 -1.658 -5.134 1.00 94.31 88 ALA A O 1
ATOM 738 N N . VAL A 1 89 ? 4.085 -1.785 -3.223 1.00 95.12 89 VAL A N 1
ATOM 739 C CA . VAL A 1 89 ? 2.977 -2.319 -2.416 1.00 95.12 89 VAL A CA 1
ATOM 740 C C . VAL A 1 89 ? 1.850 -1.313 -2.274 1.00 95.12 89 VAL A C 1
ATOM 742 O O . VAL A 1 89 ? 0.703 -1.696 -2.484 1.00 95.12 89 VAL A O 1
ATOM 745 N N . MET A 1 90 ? 2.151 -0.047 -1.978 1.00 95.25 90 MET A N 1
ATOM 746 C CA . MET A 1 90 ? 1.123 0.997 -1.907 1.00 95.25 90 MET A CA 1
ATOM 747 C C . MET A 1 90 ? 0.379 1.114 -3.240 1.00 95.25 90 MET A C 1
ATOM 749 O O . MET A 1 90 ? -0.847 1.037 -3.279 1.00 95.25 90 MET A O 1
ATOM 753 N N . GLY A 1 91 ? 1.123 1.207 -4.345 1.00 96.31 91 GLY A N 1
ATOM 754 C CA . GLY A 1 91 ? 0.544 1.258 -5.684 1.00 96.31 91 GLY A CA 1
ATOM 755 C C . GLY A 1 91 ? -0.266 0.009 -6.040 1.00 96.31 91 GLY A C 1
ATOM 756 O O . GLY A 1 91 ? -1.362 0.123 -6.589 1.00 96.31 91 GLY A O 1
ATOM 757 N N . LEU A 1 92 ? 0.231 -1.181 -5.699 1.00 97.50 92 LEU A N 1
ATOM 758 C CA . LEU A 1 92 ? -0.441 -2.456 -5.948 1.00 97.50 92 LEU A CA 1
ATOM 759 C C . LEU A 1 92 ? -1.737 -2.579 -5.140 1.00 97.50 92 LEU A C 1
ATOM 761 O O . LEU A 1 92 ? -2.763 -2.953 -5.702 1.00 97.50 92 LEU A O 1
ATOM 765 N N . GLY A 1 93 ? -1.703 -2.229 -3.853 1.00 97.19 93 GLY A N 1
ATOM 766 C CA . GLY A 1 93 ? -2.869 -2.227 -2.973 1.00 97.19 93 GLY A CA 1
ATOM 767 C C . GLY A 1 93 ? -3.961 -1.283 -3.471 1.00 97.19 93 GLY A C 1
ATOM 768 O O . GLY A 1 93 ? -5.099 -1.712 -3.635 1.00 97.19 93 GLY A O 1
ATOM 769 N N . TYR A 1 94 ? -3.611 -0.041 -3.818 1.00 97.06 94 TYR A N 1
ATOM 770 C CA . TYR A 1 94 ? -4.567 0.925 -4.377 1.00 97.06 94 TYR A CA 1
ATOM 771 C C . TYR A 1 94 ? -5.091 0.528 -5.758 1.00 97.06 94 TYR A C 1
ATOM 773 O O . TYR A 1 94 ? -6.252 0.775 -6.080 1.00 97.06 94 TYR A O 1
ATOM 781 N N . SER A 1 95 ? -4.262 -0.116 -6.584 1.00 98.31 95 SER A N 1
ATOM 782 C CA . SER A 1 95 ? -4.715 -0.626 -7.882 1.00 98.31 95 SER A CA 1
ATOM 783 C C . SER A 1 95 ? -5.716 -1.766 -7.704 1.00 98.31 95 SER A C 1
ATOM 785 O O . SER A 1 95 ? -6.734 -1.791 -8.386 1.00 98.31 95 SER A O 1
ATOM 787 N N . TYR A 1 96 ? -5.478 -2.685 -6.764 1.00 98.44 96 TYR A N 1
ATOM 788 C CA . TYR A 1 96 ? -6.449 -3.730 -6.439 1.00 98.44 96 TYR A CA 1
ATOM 789 C C . TYR A 1 96 ? -7.738 -3.173 -5.849 1.00 98.44 96 TYR A C 1
ATOM 791 O O . TYR A 1 96 ? -8.816 -3.615 -6.232 1.00 98.44 96 TYR A O 1
ATOM 799 N N . GLU A 1 97 ? -7.642 -2.187 -4.968 1.00 97.25 97 GLU A N 1
ATOM 800 C CA . GLU A 1 97 ? -8.806 -1.494 -4.428 1.00 97.25 97 GLU A CA 1
ATOM 801 C C . GLU A 1 97 ? -9.646 -0.835 -5.524 1.00 97.25 97 GLU A C 1
ATOM 803 O O . GLU A 1 97 ? -10.856 -1.029 -5.566 1.00 97.25 97 GLU A O 1
ATOM 808 N N . SER A 1 98 ? -9.002 -0.134 -6.460 1.00 97.06 98 SER A N 1
ATOM 809 C CA . SER A 1 98 ? -9.682 0.509 -7.595 1.00 97.06 98 SER A CA 1
ATOM 810 C C . SER A 1 98 ? -10.369 -0.505 -8.521 1.00 97.06 98 SER A C 1
ATOM 812 O O . SER A 1 98 ? -11.282 -0.155 -9.262 1.00 97.06 98 SER A O 1
ATOM 814 N N . LEU A 1 99 ? -9.946 -1.771 -8.468 1.00 97.69 99 LEU A N 1
ATOM 815 C CA . LEU A 1 99 ? -10.562 -2.903 -9.163 1.00 97.69 99 LEU A CA 1
ATOM 816 C C . LEU A 1 99 ? -11.634 -3.625 -8.327 1.00 97.69 99 LEU A C 1
ATOM 818 O O . LEU A 1 99 ? -12.132 -4.664 -8.757 1.00 97.69 99 LEU A O 1
ATOM 822 N N . GLY A 1 100 ? -11.942 -3.151 -7.115 1.00 96.44 100 GLY A N 1
ATOM 823 C CA . GLY A 1 100 ? -12.838 -3.826 -6.166 1.00 96.44 100 GLY A CA 1
ATOM 824 C C . GLY A 1 100 ? -12.262 -5.123 -5.581 1.00 96.44 100 GLY A C 1
ATOM 825 O O . GLY A 1 100 ? -12.966 -5.900 -4.935 1.00 96.44 100 GLY A O 1
ATOM 826 N N . LYS A 1 101 ? -10.969 -5.397 -5.789 1.00 98.00 101 LYS A N 1
ATOM 827 C CA . LYS A 1 101 ? -10.278 -6.606 -5.317 1.00 98.00 101 LYS A CA 1
ATOM 828 C C . LYS A 1 101 ? -9.750 -6.412 -3.896 1.00 98.00 101 LYS A C 1
ATOM 830 O O . LYS A 1 101 ? -8.553 -6.530 -3.634 1.00 98.00 101 LYS A O 1
ATOM 835 N N . TYR A 1 102 ? -10.649 -6.125 -2.955 1.00 97.25 102 TYR A N 1
ATOM 836 C CA . TYR A 1 102 ? -10.284 -5.765 -1.579 1.00 97.25 102 TYR A CA 1
ATOM 837 C C . TYR A 1 102 ? -9.463 -6.847 -0.865 1.00 97.25 102 TYR A C 1
ATOM 839 O O . TYR A 1 102 ? -8.479 -6.533 -0.200 1.00 97.25 102 TYR A O 1
ATOM 847 N N . LYS A 1 103 ? -9.796 -8.133 -1.056 1.00 96.50 103 LYS A N 1
ATOM 848 C CA . LYS A 1 103 ? -9.045 -9.255 -0.459 1.00 96.50 103 LYS A CA 1
ATOM 849 C C . LYS A 1 103 ? -7.590 -9.307 -0.937 1.00 96.50 103 LYS A C 1
ATOM 851 O O . LYS A 1 103 ? -6.691 -9.538 -0.129 1.00 96.50 103 LYS A O 1
ATOM 856 N N . ASP A 1 104 ? -7.356 -9.048 -2.223 1.00 97.44 104 ASP A N 1
ATOM 857 C CA . ASP A 1 104 ? -6.007 -9.014 -2.793 1.00 97.44 104 ASP A CA 1
ATOM 858 C C . ASP A 1 104 ? -5.219 -7.815 -2.249 1.00 97.44 104 ASP A C 1
ATOM 860 O O . ASP A 1 104 ? -4.064 -7.965 -1.847 1.00 97.44 104 ASP A O 1
ATOM 864 N N . ALA A 1 105 ? -5.857 -6.641 -2.162 1.00 97.88 105 ALA A N 1
ATOM 865 C CA . ALA A 1 105 ? -5.256 -5.444 -1.575 1.00 97.88 105 ALA A CA 1
ATOM 866 C C . ALA A 1 105 ? -4.844 -5.672 -0.108 1.00 97.88 105 ALA A C 1
ATOM 868 O O . ALA A 1 105 ? -3.702 -5.401 0.270 1.00 97.88 105 ALA A O 1
ATOM 869 N N . ILE A 1 106 ? -5.742 -6.251 0.699 1.00 98.00 106 ILE A N 1
ATOM 870 C CA . ILE A 1 106 ? -5.486 -6.608 2.102 1.00 98.00 106 ILE A CA 1
ATOM 871 C C . ILE A 1 106 ? -4.308 -7.582 2.206 1.00 98.00 106 ILE A C 1
ATOM 873 O O . ILE A 1 106 ? -3.396 -7.361 3.004 1.00 98.00 106 ILE A O 1
ATOM 877 N N . SER A 1 107 ? -4.287 -8.640 1.387 1.00 96.25 107 SER A N 1
ATOM 878 C CA . SER A 1 107 ? -3.212 -9.639 1.411 1.00 96.25 107 SER A CA 1
ATOM 879 C C . SER A 1 107 ? -1.839 -9.019 1.133 1.00 96.25 107 SER A C 1
ATOM 881 O O . SER A 1 107 ? -0.871 -9.313 1.842 1.00 96.25 107 SER A O 1
ATOM 883 N N . VAL A 1 108 ? -1.752 -8.119 0.149 1.00 95.25 108 VAL A N 1
ATOM 884 C CA . VAL A 1 108 ? -0.502 -7.424 -0.187 1.00 95.25 108 VAL A CA 1
ATOM 885 C C . VAL A 1 108 ? -0.017 -6.556 0.979 1.00 95.25 108 VAL A C 1
ATOM 887 O O . VAL A 1 108 ? 1.164 -6.621 1.333 1.00 95.25 108 VAL A O 1
ATOM 890 N N . PHE A 1 109 ? -0.910 -5.794 1.615 1.00 96.12 109 PHE A N 1
ATOM 891 C CA . PHE A 1 109 ? -0.556 -4.950 2.758 1.00 96.12 109 PHE A CA 1
ATOM 892 C C . PHE A 1 109 ? -0.167 -5.750 4.006 1.00 96.12 109 PHE A C 1
ATOM 894 O O . PHE A 1 109 ? 0.796 -5.403 4.686 1.00 96.12 109 PHE A O 1
ATOM 901 N N . LEU A 1 110 ? -0.838 -6.864 4.299 1.00 94.88 110 LEU A N 1
ATOM 902 C CA . LEU A 1 110 ? -0.444 -7.723 5.420 1.00 94.88 110 LEU A CA 1
ATOM 903 C C . LEU A 1 110 ? 0.929 -8.364 5.195 1.00 94.88 110 LEU A C 1
ATOM 905 O O . LEU A 1 110 ? 1.730 -8.458 6.124 1.00 94.88 110 LEU A O 1
ATOM 909 N N . LYS A 1 111 ? 1.232 -8.772 3.957 1.00 91.69 111 LYS A N 1
ATOM 910 C CA . LYS A 1 111 ? 2.517 -9.397 3.630 1.00 91.69 111 LYS A CA 1
ATOM 911 C C . LYS A 1 111 ? 3.692 -8.452 3.874 1.00 91.69 111 LYS A C 1
ATOM 913 O O . LYS A 1 111 ? 4.713 -8.902 4.391 1.00 91.69 111 LYS A O 1
ATOM 918 N N . ILE A 1 112 ? 3.557 -7.171 3.518 1.00 90.19 112 ILE A N 1
ATOM 919 C CA . ILE A 1 112 ? 4.648 -6.202 3.680 1.00 90.19 112 ILE A CA 1
ATOM 920 C C . ILE A 1 112 ? 4.895 -5.851 5.158 1.00 90.19 112 ILE A C 1
ATOM 922 O O . ILE A 1 112 ? 6.028 -5.589 5.537 1.00 90.19 112 ILE A O 1
ATOM 926 N N . LEU A 1 113 ? 3.877 -5.904 6.027 1.00 90.75 113 LEU A N 1
ATOM 927 C CA . LEU A 1 113 ? 4.035 -5.564 7.451 1.00 90.75 113 LEU A CA 1
ATOM 928 C C . LEU A 1 113 ? 4.987 -6.500 8.215 1.00 90.75 113 LEU A C 1
ATOM 930 O O . LEU A 1 113 ? 5.549 -6.089 9.236 1.00 90.75 113 LEU A O 1
ATOM 934 N N . ASN A 1 114 ? 5.202 -7.716 7.699 1.00 86.12 114 ASN A N 1
ATOM 935 C CA . ASN A 1 114 ? 6.175 -8.679 8.226 1.00 86.12 114 ASN A CA 1
ATOM 936 C C . ASN A 1 114 ? 7.632 -8.290 7.935 1.00 86.12 114 ASN A C 1
ATOM 938 O O . ASN A 1 114 ? 8.549 -8.863 8.523 1.00 86.12 114 ASN A O 1
ATOM 942 N N . ASP A 1 115 ? 7.857 -7.332 7.036 1.00 84.75 115 ASP A N 1
ATOM 943 C CA . ASP A 1 115 ? 9.182 -6.822 6.720 1.00 84.75 115 ASP A CA 1
ATOM 944 C C . ASP A 1 115 ? 9.610 -5.765 7.763 1.00 84.75 115 ASP A C 1
ATOM 946 O O . ASP A 1 115 ? 8.852 -4.866 8.165 1.00 84.75 115 ASP A O 1
ATOM 950 N N . LYS A 1 116 ? 10.833 -5.928 8.274 1.00 83.50 116 LYS A N 1
ATOM 951 C CA . LYS A 1 116 ? 11.409 -5.070 9.318 1.00 83.50 116 LYS A CA 1
ATOM 952 C C . LYS A 1 116 ? 11.914 -3.747 8.753 1.00 83.50 116 LYS A C 1
ATOM 954 O O . LYS A 1 116 ? 11.937 -2.771 9.494 1.00 83.50 116 LYS A O 1
ATOM 959 N N . ASP A 1 117 ? 12.235 -3.709 7.462 1.00 85.56 117 ASP A N 1
ATOM 960 C CA . ASP A 1 117 ? 12.838 -2.548 6.802 1.00 85.56 117 ASP A CA 1
ATOM 961 C C . ASP A 1 117 ? 11.790 -1.566 6.245 1.00 85.56 117 ASP A C 1
ATOM 963 O O . ASP A 1 117 ? 12.131 -0.578 5.593 1.00 85.56 117 ASP A O 1
ATOM 967 N N . ILE A 1 118 ? 10.504 -1.829 6.497 1.00 85.31 118 ILE A N 1
ATOM 968 C CA . ILE A 1 118 ? 9.392 -0.958 6.106 1.00 85.31 118 ILE A CA 1
ATOM 969 C C . ILE A 1 118 ? 9.279 0.218 7.069 1.00 85.31 118 ILE A C 1
ATOM 971 O O . ILE A 1 118 ? 9.068 0.031 8.272 1.00 85.31 118 ILE A O 1
ATOM 975 N N . SER A 1 119 ? 9.340 1.427 6.516 1.00 86.94 119 SER A N 1
ATOM 976 C CA . SER A 1 119 ? 9.008 2.667 7.215 1.00 86.94 119 SER A CA 1
ATOM 977 C C . SER A 1 119 ? 7.512 2.978 7.101 1.00 86.94 119 SER A C 1
ATOM 979 O O . SER A 1 119 ? 6.794 2.326 6.349 1.00 86.94 119 SER A O 1
ATOM 981 N N . ASN A 1 120 ? 7.023 3.979 7.833 1.00 85.75 120 ASN A N 1
ATOM 982 C CA . ASN A 1 120 ? 5.658 4.511 7.712 1.00 85.75 120 ASN A CA 1
ATOM 983 C C . ASN A 1 120 ? 4.561 3.426 7.769 1.00 85.75 120 ASN A C 1
ATOM 985 O O . ASN A 1 120 ? 3.674 3.349 6.914 1.00 85.75 120 ASN A O 1
ATOM 989 N N . LYS A 1 121 ? 4.655 2.520 8.752 1.00 90.50 121 LYS A N 1
ATOM 990 C CA . LYS A 1 121 ? 3.704 1.405 8.904 1.00 90.50 121 LYS A CA 1
ATOM 991 C C . LYS A 1 121 ? 2.282 1.902 9.170 1.00 90.50 121 LYS A C 1
ATOM 993 O O . LYS A 1 121 ? 1.328 1.214 8.813 1.00 90.50 121 LYS A O 1
ATOM 998 N N . GLU A 1 122 ? 2.140 3.087 9.755 1.00 93.94 122 GLU A N 1
ATOM 999 C CA . GLU A 1 122 ? 0.876 3.780 9.986 1.00 93.94 122 GLU A CA 1
ATOM 1000 C C . GLU A 1 122 ? 0.021 3.897 8.716 1.00 93.94 122 GLU A C 1
ATOM 1002 O O . GLU A 1 122 ? -1.154 3.538 8.757 1.00 93.94 122 GLU A O 1
ATOM 1007 N N . ASP A 1 123 ? 0.603 4.274 7.572 1.00 92.81 123 ASP A N 1
ATOM 1008 C CA . ASP A 1 123 ? -0.129 4.455 6.309 1.00 92.81 123 ASP A CA 1
ATOM 1009 C C . ASP A 1 123 ? -0.716 3.128 5.806 1.00 92.81 123 ASP A C 1
ATOM 1011 O O . ASP A 1 123 ? -1.826 3.071 5.262 1.00 92.81 123 ASP A O 1
ATOM 1015 N N . ILE A 1 124 ? 0.014 2.032 6.029 1.00 94.88 124 ILE A N 1
ATOM 1016 C CA . ILE A 1 124 ? -0.422 0.680 5.675 1.00 94.88 124 ILE A CA 1
ATOM 1017 C C . ILE A 1 124 ? -1.574 0.244 6.587 1.00 94.88 124 ILE A C 1
ATOM 1019 O O . ILE A 1 124 ? -2.562 -0.305 6.101 1.00 94.88 124 ILE A O 1
ATOM 1023 N N . TYR A 1 125 ? -1.497 0.511 7.894 1.00 96.81 125 TYR A N 1
ATOM 1024 C CA . TYR A 1 125 ? -2.586 0.188 8.822 1.00 96.81 125 TYR A CA 1
ATOM 1025 C C . TYR A 1 125 ? -3.853 1.011 8.559 1.00 96.81 125 TYR A C 1
ATOM 1027 O O . TYR A 1 125 ? -4.950 0.454 8.605 1.00 96.81 125 TYR A O 1
ATOM 1035 N N . VAL A 1 126 ? -3.719 2.297 8.217 1.00 96.75 126 VAL A N 1
ATOM 1036 C CA . VAL A 1 126 ? -4.851 3.139 7.791 1.00 96.75 126 VAL A CA 1
ATOM 1037 C C . VAL A 1 126 ? -5.482 2.583 6.513 1.00 96.75 126 VAL A C 1
ATOM 1039 O O . VAL A 1 126 ? -6.706 2.458 6.432 1.00 96.75 126 VAL A O 1
ATOM 1042 N N . SER A 1 127 ? -4.654 2.183 5.542 1.00 96.56 127 SER A N 1
ATOM 1043 C CA . SER A 1 127 ? -5.123 1.555 4.302 1.00 96.56 127 SER A CA 1
ATOM 1044 C C . SER A 1 127 ? -5.860 0.244 4.568 1.00 96.56 127 SER A C 1
ATOM 1046 O O . SER A 1 127 ? -6.919 0.019 3.994 1.00 96.56 127 SER A O 1
ATOM 1048 N N . LEU A 1 128 ? -5.355 -0.596 5.476 1.00 97.94 128 LEU A N 1
ATOM 1049 C CA . LEU A 1 128 ? -6.034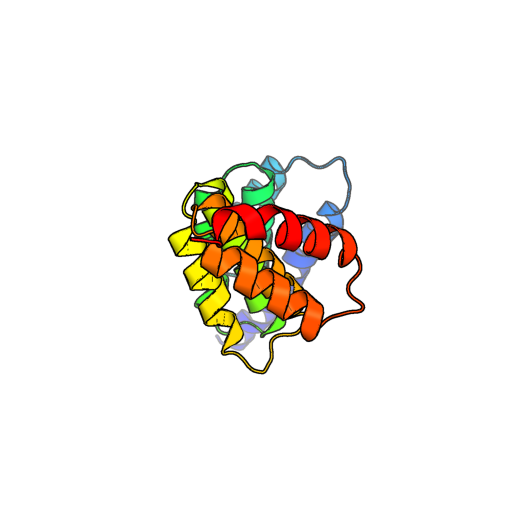 -1.826 5.887 1.00 97.94 128 LEU A CA 1
ATOM 1050 C C . LEU A 1 128 ? -7.386 -1.547 6.545 1.00 97.94 128 LEU A C 1
ATOM 1052 O O . LEU A 1 128 ? -8.357 -2.202 6.187 1.00 97.94 128 LEU A O 1
ATOM 1056 N N . GLY A 1 129 ? -7.469 -0.578 7.464 1.00 97.50 129 GLY A N 1
ATOM 1057 C CA . GLY A 1 129 ? -8.741 -0.193 8.083 1.00 97.50 129 GLY A CA 1
ATOM 1058 C C . GLY A 1 129 ? -9.786 0.203 7.039 1.00 97.50 129 GLY A C 1
ATOM 1059 O O . GLY A 1 129 ? -10.900 -0.313 7.059 1.00 97.50 129 GLY A O 1
ATOM 1060 N N . ARG A 1 130 ? -9.377 1.016 6.056 1.00 97.00 130 ARG A N 1
ATOM 1061 C CA . ARG A 1 130 ? -10.238 1.437 4.941 1.00 97.00 130 ARG A CA 1
ATOM 1062 C C . ARG A 1 130 ? -10.673 0.261 4.070 1.00 97.00 130 ARG A C 1
ATOM 1064 O O . ARG A 1 130 ? -11.844 0.142 3.754 1.00 97.00 130 ARG A O 1
ATOM 1071 N N . LEU A 1 131 ? -9.763 -0.644 3.717 1.00 98.06 131 LEU A N 1
ATOM 1072 C CA . LEU A 1 131 ? -10.107 -1.813 2.901 1.00 98.06 131 LEU A CA 1
ATOM 1073 C C . LEU A 1 131 ? -11.048 -2.788 3.617 1.00 98.06 131 LEU A C 1
ATOM 1075 O O . LEU A 1 131 ? -11.909 -3.395 2.981 1.00 98.06 131 LEU A O 1
ATOM 1079 N N . TYR A 1 132 ? -10.891 -2.959 4.929 1.00 98.06 132 TYR A N 1
ATOM 1080 C CA . TYR A 1 132 ? -11.829 -3.754 5.715 1.00 98.06 132 TYR A CA 1
ATOM 1081 C C . TYR A 1 132 ? -13.211 -3.093 5.772 1.00 98.06 132 TYR A C 1
ATOM 1083 O O . TYR A 1 132 ? -14.207 -3.786 5.600 1.00 98.06 132 TYR A O 1
ATOM 1091 N N . GLU A 1 133 ? -13.277 -1.765 5.908 1.00 95.50 133 GLU A N 1
ATOM 1092 C CA . GLU A 1 133 ? -14.532 -1.002 5.850 1.00 95.50 133 GLU A CA 1
ATOM 1093 C C . GLU A 1 133 ? -15.231 -1.179 4.490 1.00 95.50 133 GLU A C 1
ATOM 1095 O O . GLU A 1 133 ? -16.392 -1.580 4.448 1.00 95.50 133 GLU A O 1
ATOM 1100 N N . GLU A 1 134 ? -14.504 -0.986 3.386 1.00 95.12 134 GLU A N 1
ATOM 1101 C CA . GLU A 1 134 ? -15.014 -1.140 2.012 1.00 95.12 134 GLU A CA 1
ATOM 1102 C C . GLU A 1 134 ? -15.449 -2.581 1.688 1.00 95.12 134 GLU A C 1
ATOM 1104 O O . GLU A 1 134 ? -16.384 -2.807 0.923 1.00 95.12 134 GLU A O 1
ATOM 1109 N N . SER A 1 135 ? -14.799 -3.581 2.291 1.00 95.56 135 SER A N 1
ATOM 1110 C CA . SER A 1 135 ? -15.188 -4.992 2.138 1.00 95.56 135 SER A CA 1
ATOM 1111 C C . SER A 1 135 ? -16.297 -5.446 3.095 1.00 95.56 135 SER A C 1
ATOM 1113 O O . SER A 1 135 ? -16.717 -6.602 3.022 1.00 95.56 135 SER A O 1
ATOM 1115 N N . GLY A 1 136 ? -16.785 -4.555 3.966 1.00 94.06 136 GLY A N 1
ATOM 1116 C CA . GLY A 1 136 ? -17.857 -4.821 4.927 1.00 94.06 136 GLY A CA 1
ATOM 1117 C C . GLY A 1 136 ? -17.413 -5.527 6.214 1.00 94.06 136 GLY A C 1
ATOM 1118 O O . GLY A 1 136 ? -18.250 -5.828 7.064 1.00 94.06 136 GLY A O 1
ATOM 1119 N N . ASP A 1 137 ? -16.115 -5.779 6.403 1.00 96.19 137 ASP A N 1
ATOM 1120 C CA . ASP A 1 137 ? -15.566 -6.314 7.653 1.00 96.19 137 ASP A CA 1
ATOM 1121 C C . ASP A 1 137 ? -15.317 -5.178 8.659 1.00 96.19 137 ASP A C 1
ATOM 1123 O O . ASP A 1 137 ? -14.187 -4.786 8.969 1.00 96.19 137 ASP A O 1
ATOM 1127 N N . TYR A 1 138 ? -16.414 -4.624 9.176 1.00 96.44 138 TYR A N 1
ATOM 1128 C CA . TYR A 1 138 ? -16.390 -3.488 10.098 1.00 96.44 138 TYR A CA 1
ATOM 1129 C C . TYR A 1 138 ? -15.666 -3.786 11.413 1.00 96.44 138 TYR A C 1
ATOM 1131 O O . TYR A 1 138 ? -15.103 -2.875 12.025 1.00 96.44 138 TYR A O 1
ATOM 1139 N N . LYS A 1 139 ? -15.632 -5.056 11.835 1.00 96.44 139 LYS A N 1
ATOM 1140 C CA . LYS A 1 139 ? -14.893 -5.476 13.025 1.00 96.44 139 LYS A CA 1
ATOM 1141 C C . LYS A 1 139 ? -13.391 -5.329 12.800 1.00 96.44 139 LYS A C 1
ATOM 1143 O O . LYS A 1 139 ? -12.733 -4.626 13.566 1.00 96.44 139 LYS A O 1
ATOM 1148 N N . SER A 1 140 ? -12.859 -5.920 11.730 1.00 96.81 140 SER A N 1
ATOM 1149 C CA . SER A 1 140 ? -11.438 -5.792 11.394 1.00 96.81 140 SER A CA 1
ATOM 1150 C C . SER A 1 140 ? -11.054 -4.339 11.101 1.00 96.81 140 SER A C 1
ATOM 1152 O O . SER A 1 140 ? -9.976 -3.895 11.501 1.00 96.81 140 SER A O 1
ATOM 1154 N N . ALA A 1 141 ? -11.939 -3.571 10.455 1.00 97.88 141 ALA A N 1
ATOM 1155 C CA . ALA A 1 141 ? -11.732 -2.145 10.208 1.00 97.88 141 ALA A CA 1
ATOM 1156 C C . ALA A 1 141 ? -11.552 -1.362 11.516 1.00 97.88 141 ALA A C 1
ATOM 1158 O O . ALA A 1 141 ? -10.558 -0.648 11.683 1.00 97.88 141 ALA A O 1
ATOM 1159 N N . LEU A 1 142 ? -12.467 -1.559 12.474 1.00 97.62 142 LEU A N 1
ATOM 1160 C CA . LEU A 1 142 ? -12.403 -0.936 13.793 1.00 97.62 142 LEU A CA 1
ATOM 1161 C C . LEU A 1 142 ? -11.111 -1.303 14.529 1.00 97.62 142 LEU A C 1
ATOM 1163 O O . LEU A 1 142 ? -10.441 -0.414 15.055 1.00 97.62 142 LEU A O 1
ATOM 1167 N N . GLU A 1 143 ? -10.732 -2.583 14.528 1.00 97.38 143 GLU A N 1
ATOM 1168 C CA . GLU A 1 143 ? -9.487 -3.049 15.145 1.00 97.38 143 GLU A CA 1
ATOM 1169 C C . GLU A 1 143 ? -8.257 -2.348 14.546 1.00 97.38 143 GLU A C 1
ATOM 1171 O O . GLU A 1 143 ? -7.365 -1.922 15.284 1.00 97.38 143 GLU A O 1
ATOM 1176 N N . LYS A 1 144 ? -8.195 -2.176 13.216 1.00 97.94 144 LYS A N 1
ATOM 1177 C CA . LYS A 1 144 ? -7.067 -1.479 12.573 1.00 97.94 144 LYS A CA 1
ATOM 1178 C C . LYS A 1 144 ? -7.049 0.010 12.883 1.00 97.94 144 LYS A C 1
ATOM 1180 O O . LYS A 1 144 ? -5.977 0.535 13.176 1.00 97.94 144 LYS A O 1
ATOM 1185 N N . TYR A 1 145 ? -8.194 0.687 12.885 1.00 98.00 145 TYR A N 1
ATOM 1186 C CA . TYR A 1 145 ? -8.235 2.102 13.257 1.00 98.00 145 TYR A CA 1
ATOM 1187 C C . TYR A 1 145 ? -7.869 2.332 14.724 1.00 98.00 145 TYR A C 1
ATOM 1189 O O . TYR A 1 145 ? -7.090 3.235 15.018 1.00 98.00 145 TYR A O 1
ATOM 1197 N N . GLN A 1 146 ? -8.341 1.485 15.640 1.00 97.62 146 GLN A N 1
ATOM 1198 C CA . GLN A 1 146 ? -7.945 1.543 17.050 1.00 97.62 146 GLN A CA 1
ATOM 1199 C C . GLN A 1 146 ? -6.445 1.315 17.232 1.00 97.62 146 GLN A C 1
ATOM 1201 O O . GLN A 1 146 ? -5.798 2.072 17.954 1.00 97.62 146 GLN A O 1
ATOM 1206 N N . PHE A 1 147 ? -5.880 0.333 16.525 1.00 97.56 147 PHE A N 1
ATOM 1207 C CA . PHE A 1 147 ? -4.440 0.096 16.537 1.00 97.56 147 PHE A CA 1
ATOM 1208 C C . PHE A 1 147 ? -3.660 1.338 16.093 1.00 97.56 147 PHE A C 1
ATOM 1210 O O . PHE A 1 147 ? -2.666 1.698 16.724 1.00 97.56 147 PHE A O 1
ATOM 1217 N N . VAL A 1 148 ? -4.117 2.024 15.039 1.00 97.81 148 VAL A N 1
ATOM 1218 C CA . VAL A 1 148 ? -3.475 3.259 14.578 1.00 97.81 148 VAL A CA 1
ATOM 1219 C C . VAL A 1 148 ? -3.552 4.360 15.633 1.00 97.81 148 VAL A C 1
ATOM 1221 O O . VAL A 1 148 ? -2.541 5.004 15.904 1.00 97.81 148 VAL A O 1
ATOM 1224 N N . ILE A 1 149 ? -4.712 4.538 16.267 1.00 97.75 149 ILE A N 1
ATOM 1225 C CA . ILE A 1 149 ? -4.907 5.549 17.313 1.00 97.75 149 ILE A CA 1
ATOM 1226 C C . ILE A 1 149 ? -3.982 5.309 18.509 1.00 97.75 149 ILE A C 1
ATOM 1228 O O . ILE A 1 149 ? -3.429 6.259 19.059 1.00 97.75 149 ILE A O 1
ATOM 1232 N N . GLU A 1 150 ? -3.797 4.049 18.900 1.00 97.81 150 GLU A N 1
ATOM 1233 C CA . GLU A 1 150 ? -2.954 3.679 20.036 1.00 97.81 150 GLU A CA 1
ATOM 1234 C C . GLU A 1 150 ? -1.457 3.784 19.711 1.00 97.81 150 GLU A C 1
ATOM 1236 O O . GLU A 1 150 ? -0.679 4.302 20.512 1.00 97.81 150 GLU A O 1
ATOM 1241 N N . LYS A 1 151 ? -1.031 3.270 18.550 1.00 97.25 151 LYS A N 1
ATOM 1242 C CA . LYS A 1 151 ? 0.396 3.139 18.214 1.00 97.25 151 LYS A CA 1
ATOM 1243 C C . LYS A 1 151 ? 0.979 4.355 17.507 1.00 97.25 151 LYS A C 1
ATOM 1245 O O . LYS A 1 151 ? 2.188 4.566 17.589 1.00 97.25 151 LYS A O 1
ATOM 1250 N N . PHE A 1 152 ? 0.151 5.153 16.839 1.00 95.88 152 PHE A N 1
ATOM 1251 C CA . PHE A 1 152 ? 0.587 6.295 16.037 1.00 95.88 152 PHE A CA 1
ATOM 1252 C C . PHE A 1 152 ? -0.267 7.547 16.318 1.00 95.88 152 PHE A C 1
ATOM 1254 O O . PHE A 1 152 ? -0.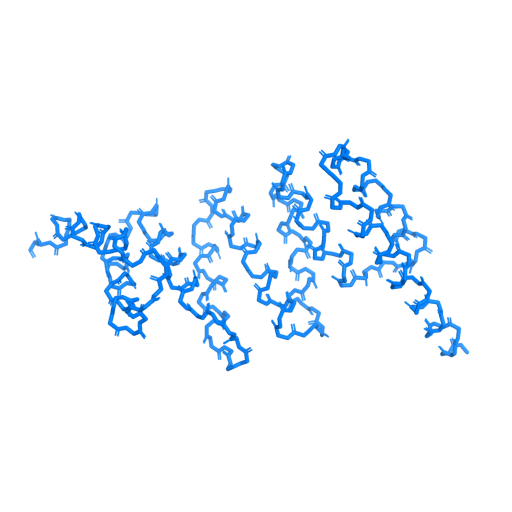887 8.098 15.409 1.00 95.88 152 PHE A O 1
ATOM 1261 N N . PRO A 1 153 ? -0.293 8.057 17.564 1.00 94.94 153 PRO A N 1
ATOM 1262 C CA . PRO A 1 153 ? -1.201 9.141 17.956 1.00 94.94 153 PRO A CA 1
ATOM 1263 C C . PRO A 1 153 ? -0.906 10.502 17.296 1.00 94.94 153 PRO A C 1
ATOM 1265 O O . PRO A 1 153 ? -1.750 11.391 17.344 1.00 94.94 153 PRO A O 1
ATOM 1268 N N . ASN A 1 154 ? 0.269 10.676 16.678 1.00 95.06 154 ASN A N 1
ATOM 1269 C CA . ASN A 1 154 ? 0.733 11.950 16.109 1.00 95.06 154 ASN A CA 1
ATOM 1270 C C . ASN A 1 154 ? 0.657 12.011 14.571 1.00 95.06 154 ASN A C 1
ATOM 1272 O O . ASN A 1 154 ? 1.254 12.899 13.961 1.00 95.06 154 ASN A O 1
ATOM 1276 N N . ILE A 1 155 ? -0.025 11.063 13.921 1.00 95.06 155 ILE A N 1
ATOM 1277 C CA . ILE A 1 155 ? -0.187 11.087 12.461 1.00 95.06 155 ILE A CA 1
ATOM 1278 C C . ILE A 1 155 ? -1.138 12.208 12.039 1.00 95.06 155 ILE A C 1
ATOM 1280 O O . ILE A 1 155 ? -2.082 12.558 12.746 1.00 95.06 155 ILE A O 1
ATOM 1284 N N . ARG A 1 156 ? -0.907 12.769 10.849 1.00 94.38 156 ARG A N 1
ATOM 1285 C CA . ARG A 1 156 ? -1.593 13.980 10.368 1.00 94.38 156 ARG A CA 1
ATOM 1286 C C . ARG A 1 156 ? -3.123 13.863 10.334 1.00 94.38 156 ARG A C 1
ATOM 1288 O O . ARG A 1 156 ? -3.809 14.853 10.548 1.00 94.38 156 ARG A O 1
ATOM 1295 N N . ASN A 1 157 ? -3.652 12.684 10.030 1.00 94.25 157 ASN A N 1
ATOM 1296 C CA . ASN A 1 157 ? -5.081 12.411 9.849 1.00 94.25 157 ASN A CA 1
ATOM 1297 C C . ASN A 1 157 ? -5.704 11.652 11.036 1.00 94.25 157 ASN A C 1
ATOM 1299 O O . ASN A 1 157 ? -6.702 10.954 10.872 1.00 94.25 157 ASN A O 1
ATOM 1303 N N . ILE A 1 158 ? -5.129 11.775 12.236 1.00 97.12 158 ILE A N 1
ATOM 1304 C CA . ILE A 1 158 ? -5.588 11.034 13.417 1.00 97.12 158 ILE A CA 1
ATOM 1305 C C . ILE A 1 158 ? -7.059 11.297 13.781 1.00 97.12 158 ILE A C 1
ATOM 1307 O O . ILE A 1 158 ? -7.759 10.369 14.184 1.00 97.12 158 ILE A O 1
ATOM 1311 N N . GLU A 1 159 ? -7.556 12.525 13.614 1.00 97.62 159 GLU A N 1
ATOM 1312 C CA . GLU A 1 159 ? -8.949 12.860 13.945 1.00 97.62 159 GLU A CA 1
ATOM 1313 C C . GLU A 1 159 ? -9.951 12.180 12.999 1.00 97.62 159 GLU A C 1
ATOM 1315 O O . GLU A 1 159 ? -10.924 11.597 13.468 1.00 97.62 159 GLU A O 1
ATOM 1320 N N . GLU A 1 160 ? -9.657 12.116 11.696 1.00 96.81 160 GLU A N 1
ATOM 1321 C CA . GLU A 1 160 ? -10.467 11.366 10.721 1.00 96.81 160 GLU A CA 1
ATOM 1322 C C . GLU A 1 160 ? -10.550 9.876 11.099 1.00 96.81 160 GLU A C 1
ATOM 1324 O O . GLU A 1 160 ? -11.605 9.245 11.039 1.00 96.81 160 GLU A O 1
ATOM 1329 N N . ILE A 1 161 ? -9.433 9.307 11.555 1.00 97.62 161 ILE A N 1
ATOM 1330 C CA . ILE A 1 161 ? -9.362 7.900 11.963 1.00 97.62 161 ILE A CA 1
ATOM 1331 C C . ILE A 1 161 ? -10.169 7.658 13.244 1.00 97.62 161 ILE A C 1
ATOM 1333 O O . ILE A 1 161 ? -10.839 6.630 13.361 1.00 97.62 161 ILE A O 1
ATOM 1337 N N . LYS A 1 162 ? -10.162 8.602 14.195 1.00 97.25 162 LYS A N 1
ATOM 1338 C CA . LYS A 1 162 ? -11.018 8.543 15.392 1.00 97.25 162 LYS A CA 1
ATOM 1339 C C . LYS A 1 162 ? -12.499 8.609 15.032 1.00 97.25 162 LYS A C 1
ATOM 1341 O O . LYS A 1 162 ? -13.289 7.866 15.617 1.00 97.25 162 LYS A O 1
ATOM 1346 N N . GLU A 1 163 ? -12.879 9.457 14.080 1.00 96.56 163 GLU A N 1
ATOM 1347 C CA . GLU A 1 163 ? -14.257 9.551 13.590 1.00 96.56 163 GLU A CA 1
ATOM 1348 C C . GLU A 1 163 ? -14.707 8.246 12.931 1.00 96.56 163 GLU A C 1
ATOM 1350 O O . GLU A 1 163 ? -15.751 7.709 13.309 1.00 96.56 163 GLU A O 1
ATOM 1355 N N . LYS A 1 164 ? -13.882 7.677 12.043 1.00 96.25 164 LYS A N 1
ATOM 1356 C CA . LYS A 1 164 ? -14.133 6.361 11.435 1.00 96.25 164 LYS A CA 1
ATOM 1357 C C . LYS A 1 164 ? -14.238 5.249 12.478 1.00 96.25 164 LYS A C 1
ATOM 1359 O O . LYS A 1 164 ? -15.176 4.460 12.461 1.00 96.25 164 LYS A O 1
ATOM 1364 N N . ALA A 1 165 ? -13.334 5.200 13.456 1.00 96.38 165 ALA A N 1
ATOM 1365 C CA . ALA A 1 165 ? -13.429 4.223 14.539 1.00 96.38 165 ALA A CA 1
ATOM 1366 C C . ALA A 1 165 ? -14.721 4.395 15.359 1.00 96.38 165 ALA A C 1
ATOM 1368 O O . ALA A 1 165 ? -15.332 3.415 15.777 1.00 96.38 165 ALA A O 1
ATOM 1369 N N . LYS A 1 166 ? -15.162 5.635 15.604 1.00 95.62 166 LYS A N 1
ATOM 1370 C CA . LYS A 1 166 ? -16.400 5.915 16.339 1.00 95.62 166 LYS A CA 1
ATOM 1371 C C . LYS A 1 166 ? -17.638 5.487 15.551 1.00 95.62 166 LYS A C 1
ATOM 1373 O O . LYS A 1 166 ? -18.523 4.886 16.158 1.00 95.62 166 LYS A O 1
ATOM 1378 N N . SER A 1 167 ? -17.703 5.771 14.249 1.00 94.56 167 SER A N 1
ATOM 1379 C CA . SER A 1 167 ? -18.844 5.385 13.408 1.00 94.56 167 SER A CA 1
ATOM 1380 C C . SER A 1 167 ? -18.981 3.868 13.298 1.00 94.56 167 SER A C 1
ATOM 1382 O O . SER A 1 167 ? -20.094 3.358 13.303 1.00 94.56 167 SER A O 1
ATOM 1384 N N . LEU A 1 168 ? -17.867 3.132 13.295 1.00 94.50 168 LEU A N 1
ATOM 1385 C CA . LEU A 1 168 ? -17.885 1.672 13.215 1.00 94.50 168 LEU A CA 1
ATOM 1386 C C . LEU A 1 168 ? -18.356 0.982 14.504 1.00 94.50 168 LEU A C 1
ATOM 1388 O O . LEU A 1 168 ? -18.862 -0.135 14.434 1.00 94.50 168 LEU A O 1
ATOM 1392 N N . LYS A 1 169 ? -18.271 1.634 15.677 1.00 89.31 169 LYS A N 1
ATOM 1393 C CA . LYS A 1 169 ? -18.692 1.026 16.958 1.00 89.31 169 LYS A CA 1
ATOM 1394 C C . LYS A 1 169 ? -20.149 0.566 16.959 1.00 89.31 169 LYS A C 1
ATOM 1396 O O . LYS A 1 169 ? -20.444 -0.466 17.560 1.00 89.31 169 LYS A O 1
ATOM 1401 N N . SER A 1 170 ? -21.044 1.293 16.286 1.00 85.94 170 SER A N 1
ATOM 1402 C CA . SER A 1 170 ? -22.464 0.925 16.184 1.00 85.94 170 SER A CA 1
ATOM 1403 C C . SER A 1 170 ? -22.704 -0.342 15.365 1.00 85.94 170 SER A C 1
ATOM 1405 O O . SER A 1 170 ? -23.744 -0.968 15.517 1.00 85.94 170 SER A O 1
ATOM 1407 N N . PHE A 1 171 ? -21.756 -0.729 14.509 1.00 78.94 171 PHE A N 1
ATOM 1408 C CA . PHE A 1 171 ? -21.836 -1.938 13.685 1.00 78.94 171 PHE A CA 1
ATOM 1409 C C . PHE A 1 171 ? -21.206 -3.159 14.368 1.00 78.94 171 PHE A C 1
ATOM 1411 O O . PHE A 1 171 ? -21.365 -4.278 13.889 1.00 78.94 171 PHE A O 1
ATOM 1418 N N . THR A 1 172 ? -20.484 -2.960 15.476 1.00 75.62 172 THR A N 1
ATOM 1419 C CA . THR A 1 172 ? -19.738 -4.019 16.175 1.00 75.62 172 THR A CA 1
ATOM 1420 C C . THR A 1 172 ? -20.269 -4.322 17.578 1.00 75.62 172 THR A C 1
ATOM 1422 O O . THR A 1 172 ? -19.684 -5.149 18.272 1.00 75.62 172 THR A O 1
ATOM 1425 N N . THR A 1 173 ? -21.330 -3.645 18.027 1.00 69.12 173 THR A N 1
ATOM 1426 C CA . THR A 1 173 ? -22.021 -3.945 19.292 1.00 69.12 173 THR A CA 1
ATOM 1427 C C . THR A 1 173 ? -23.248 -4.816 19.006 1.00 69.12 173 THR A C 1
ATOM 1429 O O . THR A 1 173 ? -24.296 -4.301 18.627 1.00 69.12 173 THR A O 1
ATOM 1432 N N . LEU A 1 174 ? -23.095 -6.135 19.162 1.00 52.72 174 LEU A N 1
ATOM 1433 C CA . LEU A 1 174 ? -24.161 -7.141 19.249 1.00 52.72 174 LEU A CA 1
ATOM 1434 C C . LEU A 1 174 ? -23.891 -8.019 20.471 1.00 52.72 174 LEU A C 1
ATOM 1436 O O . LEU A 1 174 ? -22.715 -8.420 20.634 1.00 52.72 174 LEU A O 1
#

pLDDT: mean 85.59, std 14.29, range [42.88, 98.44]

Foldseek 3Di:
DVVVLVVVVVVVVVVLVVLVVVVVDPPDDLVVSLVVLVVSQVVVVHDDLSSLLVNLVSCVVVLNLVSNLVSLVSNCPDPDDLVSVLSSLVSNLVSCVSVVNLVRSLVSLVVNVPDPPDDPNLVSLQSNLVSCVSVVVLVSNLVSLVVSCVVPVPDPCNVVSVVSNVVSVVVVDD